Protein AF-A0A961F3W9-F1 (afdb_monomer)

Secondary structure (DSSP, 8-state):
-HHHHHHHHHHHHHHHHHHHHHHHHHHHHHHHTTT-TT-HHHHHHHHHHHHHHHHH-TT-

Mean predicted aligned error: 4.62 Å

pLDDT: mean 89.12, std 7.91, range [62.31, 96.56]

Foldseek 3Di:
DVVVVVVVVLVVVLVVLCVVCVVVLVVLCVVCVVPCPPCPVSVVSVVVSVVVSVVVDPPD

Radius of gyration: 14.66 Å; Cα contacts (8 Å, |Δi|>4): 14; chains: 1; bounding box: 34×18×40 Å

Structure (mmCIF, N/CA/C/O backbone):
data_AF-A0A961F3W9-F1
#
_entry.id   AF-A0A961F3W9-F1
#
loop_
_atom_site.group_PDB
_atom_site.id
_atom_site.type_symbol
_atom_site.label_atom_id
_atom_site.label_alt_id
_atom_site.label_comp_id
_atom_site.label_asym_id
_atom_site.label_entity_id
_atom_site.label_seq_id
_atom_site.pdbx_PDB_ins_code
_atom_site.Cartn_x
_atom_site.Cartn_y
_atom_site.Cartn_z
_atom_site.occupancy
_atom_site.B_iso_or_equiv
_atom_site.auth_seq_id
_atom_site.auth_comp_id
_atom_site.auth_asym_id
_atom_site.auth_atom_id
_atom_site.pdbx_PDB_model_num
ATOM 1 N N . MET A 1 1 ? 15.027 5.264 -24.535 1.00 63.97 1 MET A N 1
ATOM 2 C CA . MET A 1 1 ? 14.806 3.800 -24.475 1.00 63.97 1 MET A CA 1
ATOM 3 C C . MET A 1 1 ? 14.904 3.255 -23.046 1.00 63.97 1 MET A C 1
ATOM 5 O O . MET A 1 1 ? 13.981 2.574 -22.625 1.00 63.97 1 MET A O 1
ATOM 9 N N . LEU A 1 2 ? 15.945 3.583 -22.265 1.00 73.56 2 LEU A N 1
ATOM 10 C CA . LEU A 1 2 ? 16.060 3.131 -20.862 1.00 73.56 2 LEU A CA 1
ATOM 11 C C . LEU A 1 2 ? 14.982 3.719 -19.930 1.00 73.56 2 LEU A C 1
ATOM 13 O O . LEU A 1 2 ? 14.347 2.976 -19.190 1.00 73.56 2 LEU A O 1
ATOM 17 N N . ALA A 1 3 ? 14.706 5.025 -20.027 1.00 77.31 3 ALA A N 1
ATOM 18 C CA . ALA A 1 3 ? 13.683 5.688 -19.206 1.00 77.31 3 ALA A CA 1
ATOM 19 C C . ALA A 1 3 ? 12.267 5.121 -19.432 1.00 77.31 3 ALA A C 1
ATOM 21 O O . ALA A 1 3 ? 11.502 4.933 -18.490 1.00 77.31 3 ALA A O 1
ATOM 22 N N . THR A 1 4 ? 11.932 4.795 -20.683 1.00 79.25 4 THR A N 1
ATOM 23 C CA . THR A 1 4 ? 10.650 4.176 -21.041 1.00 79.25 4 THR A CA 1
ATOM 24 C C . THR A 1 4 ? 10.541 2.752 -20.500 1.00 79.25 4 THR A C 1
ATOM 26 O O . THR A 1 4 ? 9.511 2.412 -19.935 1.00 79.25 4 THR A O 1
ATOM 29 N N . ALA A 1 5 ? 11.608 1.947 -20.593 1.00 83.25 5 ALA A N 1
ATOM 30 C CA . ALA A 1 5 ? 11.621 0.589 -20.046 1.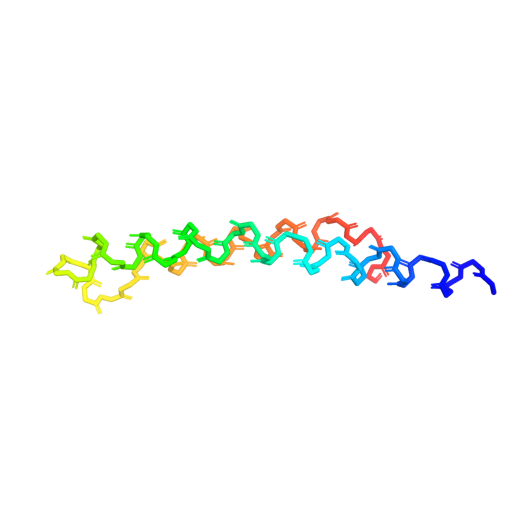00 83.25 5 ALA A CA 1
ATOM 31 C C . ALA A 1 5 ? 11.453 0.587 -18.516 1.00 83.25 5 ALA A C 1
ATOM 33 O O . ALA A 1 5 ? 10.656 -0.183 -17.985 1.00 83.25 5 ALA A O 1
ATOM 34 N N . TRP A 1 6 ? 12.139 1.501 -17.821 1.00 83.69 6 TRP A N 1
ATOM 35 C CA . TRP A 1 6 ? 11.992 1.689 -16.377 1.00 83.69 6 TRP A CA 1
ATOM 36 C C . TRP A 1 6 ? 10.565 2.084 -15.987 1.00 83.69 6 TRP A C 1
ATOM 38 O O . TRP A 1 6 ? 9.973 1.486 -15.091 1.00 83.69 6 TRP A O 1
ATOM 48 N N . SER A 1 7 ? 9.981 3.047 -16.708 1.00 86.50 7 SER A N 1
ATOM 49 C CA . SER A 1 7 ? 8.604 3.486 -16.478 1.00 86.50 7 SER A CA 1
ATOM 50 C C . SER A 1 7 ? 7.604 2.340 -16.652 1.00 86.50 7 SER A C 1
ATOM 52 O O . SER A 1 7 ? 6.749 2.143 -15.792 1.00 86.50 7 SER A O 1
ATOM 54 N N . THR A 1 8 ? 7.733 1.532 -17.710 1.00 88.19 8 THR A N 1
ATOM 55 C CA . THR A 1 8 ? 6.845 0.383 -17.940 1.00 88.19 8 THR A CA 1
ATOM 56 C C . THR A 1 8 ? 6.949 -0.659 -16.827 1.00 88.19 8 THR A C 1
ATOM 58 O O . THR A 1 8 ? 5.921 -1.128 -16.344 1.00 88.19 8 THR A O 1
ATOM 61 N N . VAL A 1 9 ? 8.166 -0.994 -16.381 1.00 89.38 9 VAL A N 1
ATOM 62 C CA . VAL A 1 9 ? 8.379 -1.940 -15.271 1.00 89.38 9 VAL A CA 1
ATOM 63 C C . VAL A 1 9 ? 7.770 -1.407 -13.977 1.00 89.38 9 VAL A C 1
ATOM 65 O O . VAL A 1 9 ? 7.087 -2.150 -13.275 1.00 89.38 9 VAL A O 1
ATOM 68 N N . PHE A 1 10 ? 7.958 -0.120 -13.681 1.00 88.62 10 PHE A N 1
ATOM 69 C CA . PHE A 1 10 ? 7.384 0.503 -12.493 1.00 88.62 10 PHE A CA 1
ATOM 70 C C . PHE A 1 10 ? 5.851 0.477 -12.509 1.00 88.62 10 PHE A C 1
ATOM 72 O O . PHE A 1 10 ? 5.240 0.042 -11.536 1.00 88.62 10 PHE A O 1
ATOM 79 N N . TRP A 1 11 ? 5.215 0.870 -13.617 1.00 89.75 11 TRP A N 1
ATOM 80 C CA . TRP A 1 11 ? 3.754 0.829 -13.747 1.00 89.75 11 TRP A CA 1
ATOM 81 C C . TRP A 1 11 ? 3.194 -0.594 -1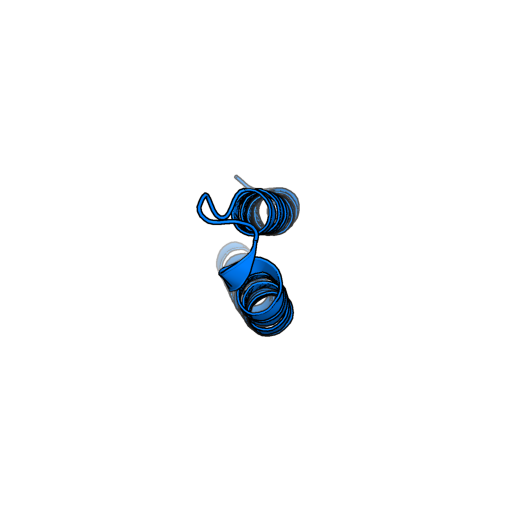3.677 1.00 89.75 11 TRP A C 1
ATOM 83 O O . TRP A 1 11 ? 2.143 -0.815 -13.074 1.00 89.75 11 TRP A O 1
ATOM 93 N N . PHE A 1 12 ? 3.908 -1.569 -14.242 1.00 93.06 12 PHE A N 1
ATOM 94 C CA . PHE A 1 12 ? 3.539 -2.975 -14.130 1.00 93.06 12 PHE A CA 1
ATOM 95 C C . PHE A 1 12 ? 3.609 -3.458 -12.675 1.00 93.06 12 PHE A C 1
ATOM 97 O O . PHE A 1 12 ? 2.631 -4.004 -12.165 1.00 93.06 12 PHE A O 1
ATOM 104 N N . LEU A 1 13 ? 4.720 -3.199 -11.977 1.00 91.38 13 LEU A N 1
ATOM 105 C CA . LEU A 1 13 ? 4.880 -3.531 -10.558 1.00 91.38 13 LEU A CA 1
ATOM 106 C C . LEU A 1 13 ? 3.824 -2.841 -9.692 1.00 91.38 13 LEU A C 1
ATOM 108 O O . LEU A 1 13 ? 3.225 -3.489 -8.839 1.00 91.38 13 LEU A O 1
ATOM 112 N N . TYR A 1 14 ? 3.548 -1.561 -9.945 1.00 92.88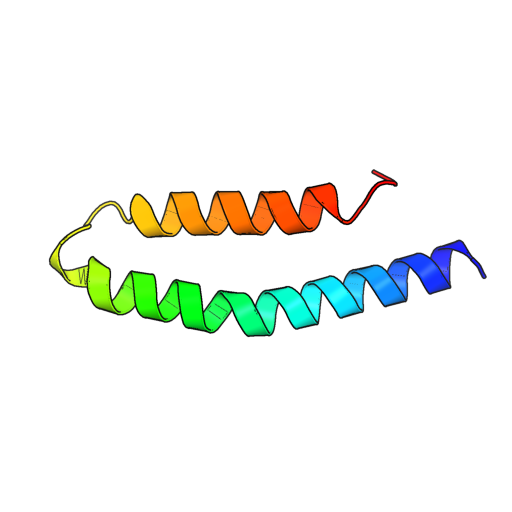 14 TYR A N 1
ATOM 113 C CA . TYR A 1 14 ? 2.485 -0.815 -9.277 1.00 92.88 14 TYR A CA 1
ATOM 114 C C . TYR A 1 14 ? 1.133 -1.521 -9.431 1.00 92.88 14 TYR A C 1
ATOM 116 O O . TYR A 1 14 ? 0.437 -1.738 -8.438 1.00 92.88 14 TYR A O 1
ATOM 124 N N . GLY A 1 15 ? 0.777 -1.930 -10.652 1.00 94.38 15 GLY A N 1
ATOM 125 C CA . GLY A 1 15 ? -0.456 -2.666 -10.927 1.00 94.38 15 GLY A CA 1
ATOM 126 C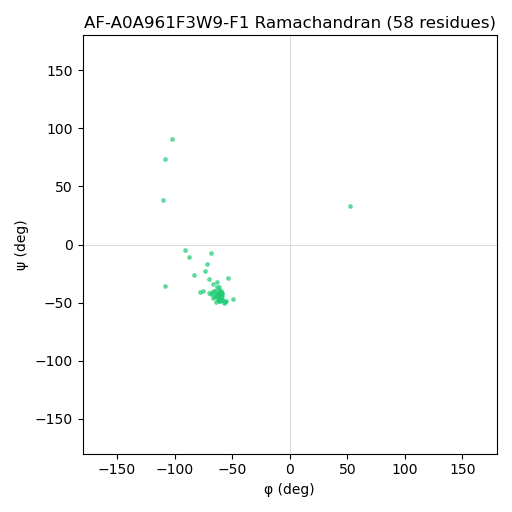 C . GLY A 1 15 ? -0.516 -4.006 -10.192 1.00 94.38 15 GLY A C 1
ATOM 127 O O . GLY A 1 15 ? -1.497 -4.284 -9.506 1.00 94.38 15 GLY A O 1
ATOM 128 N N . VAL A 1 16 ? 0.551 -4.806 -10.264 1.00 94.81 16 VAL A N 1
ATOM 129 C CA . VAL A 1 16 ? 0.640 -6.114 -9.591 1.00 94.81 16 VAL A CA 1
ATOM 130 C C . VAL A 1 16 ? 0.501 -5.969 -8.075 1.00 94.81 16 VAL A C 1
ATOM 132 O O . VAL A 1 16 ? -0.311 -6.655 -7.456 1.00 94.81 16 VAL A O 1
ATOM 135 N N . ILE A 1 17 ? 1.244 -5.041 -7.474 1.00 94.38 17 ILE A N 1
ATOM 136 C CA . ILE A 1 17 ? 1.201 -4.768 -6.034 1.00 94.38 17 ILE A CA 1
ATOM 137 C C . ILE A 1 17 ? -0.198 -4.297 -5.620 1.00 94.38 17 ILE A C 1
ATOM 139 O O . ILE A 1 17 ? -0.716 -4.740 -4.596 1.00 94.38 17 ILE A O 1
ATOM 143 N N . SER A 1 18 ? -0.836 -3.452 -6.433 1.00 93.69 18 SER A N 1
ATOM 144 C CA . SER A 1 18 ? -2.195 -2.967 -6.178 1.00 93.69 18 SER A CA 1
ATOM 145 C C . SER A 1 18 ? -3.225 -4.092 -6.202 1.00 93.69 18 SER A C 1
ATOM 147 O O . SER A 1 18 ? -4.053 -4.182 -5.298 1.00 93.69 18 SER A O 1
ATOM 149 N N . ILE A 1 19 ? -3.146 -4.985 -7.192 1.00 95.94 19 ILE A N 1
ATOM 150 C CA . ILE A 1 19 ? -4.038 -6.146 -7.315 1.00 95.94 19 ILE A CA 1
ATOM 151 C C . ILE A 1 19 ? -3.893 -7.086 -6.112 1.00 95.94 19 ILE A C 1
ATOM 153 O O . ILE A 1 19 ? -4.890 -7.635 -5.651 1.00 95.94 19 ILE A O 1
ATOM 157 N N . LEU A 1 20 ? -2.679 -7.254 -5.580 1.00 93.94 20 LEU A N 1
ATOM 158 C CA . LEU A 1 20 ? -2.421 -8.118 -4.425 1.00 93.94 20 LEU A CA 1
ATOM 159 C C . LEU A 1 20 ? -2.826 -7.481 -3.088 1.00 93.94 20 LEU A C 1
ATOM 161 O O . LEU A 1 20 ? -3.387 -8.159 -2.229 1.00 93.94 20 LEU A O 1
ATOM 165 N N . LEU A 1 21 ? -2.557 -6.189 -2.886 1.00 93.69 21 LEU A N 1
ATOM 166 C CA . LEU A 1 21 ? -2.820 -5.512 -1.610 1.00 93.69 21 LEU A CA 1
ATOM 167 C C . LEU A 1 21 ? -4.270 -5.046 -1.465 1.00 93.69 21 LEU A C 1
ATOM 169 O O . LEU A 1 21 ? -4.762 -4.963 -0.340 1.00 93.69 21 LEU A O 1
ATOM 173 N N . PHE A 1 22 ? -4.980 -4.787 -2.564 1.00 94.75 22 PHE A N 1
ATOM 174 C CA . PHE A 1 22 ? -6.392 -4.409 -2.528 1.00 94.75 22 PHE A CA 1
ATOM 175 C C . PHE A 1 22 ? -7.300 -5.432 -1.817 1.00 94.75 22 PHE A C 1
ATOM 177 O O . PHE A 1 22 ? -8.034 -5.020 -0.916 1.00 94.75 22 PHE A O 1
ATOM 184 N N . PRO A 1 23 ? -7.269 -6.747 -2.123 1.00 96.56 23 PRO A N 1
ATOM 185 C CA . PRO A 1 23 ? -8.089 -7.721 -1.404 1.00 96.56 23 PRO A CA 1
ATOM 186 C C . PRO A 1 23 ? -7.716 -7.800 0.080 1.00 96.56 23 PRO A C 1
ATOM 188 O O . PRO A 1 23 ? -8.596 -7.973 0.917 1.00 96.56 23 PRO A O 1
ATOM 191 N N . ILE A 1 24 ? -6.443 -7.593 0.433 1.00 95.12 24 ILE A N 1
ATOM 192 C CA . ILE A 1 24 ? -6.005 -7.537 1.834 1.00 95.12 24 ILE A CA 1
ATOM 193 C C . ILE A 1 24 ? -6.598 -6.302 2.529 1.00 95.12 24 ILE A C 1
ATOM 195 O O . ILE A 1 24 ? -7.166 -6.429 3.612 1.00 95.12 24 ILE A O 1
ATOM 199 N N . ALA A 1 25 ? -6.544 -5.125 1.896 1.00 94.56 25 ALA A N 1
ATOM 200 C CA . ALA A 1 25 ? -7.189 -3.913 2.403 1.00 94.56 25 ALA A CA 1
ATOM 201 C C . ALA A 1 25 ? -8.702 -4.106 2.571 1.00 94.56 25 ALA A C 1
ATOM 203 O O . ALA A 1 25 ? -9.272 -3.698 3.582 1.00 94.56 25 ALA A O 1
ATOM 204 N N . PHE A 1 26 ? -9.349 -4.755 1.601 1.00 95.56 26 PHE A N 1
ATOM 205 C CA . PHE A 1 26 ? -10.774 -5.052 1.646 1.00 95.56 26 PHE A CA 1
ATOM 206 C C . PHE A 1 26 ? -11.122 -6.000 2.796 1.00 95.56 26 PHE A C 1
ATOM 208 O O . PHE A 1 26 ? -12.074 -5.738 3.523 1.00 95.56 26 PHE A O 1
ATOM 215 N N . LEU A 1 27 ? -10.331 -7.053 3.020 1.00 95.00 27 LEU A N 1
ATOM 216 C CA . LEU A 1 27 ? -10.508 -7.964 4.153 1.00 95.00 27 LEU A CA 1
ATOM 217 C C . LEU A 1 27 ? -10.304 -7.252 5.492 1.00 95.00 27 LEU A C 1
ATOM 219 O O . LEU A 1 27 ? -11.125 -7.409 6.394 1.00 95.00 27 LEU A O 1
ATOM 223 N N . ILE A 1 28 ? -9.258 -6.426 5.613 1.00 93.88 28 ILE A N 1
ATOM 224 C CA . ILE A 1 28 ? -9.035 -5.595 6.803 1.00 93.88 28 ILE A CA 1
ATOM 225 C C . ILE A 1 28 ? -10.255 -4.716 7.041 1.00 93.88 28 ILE A C 1
ATOM 227 O O . ILE A 1 28 ? -10.767 -4.683 8.157 1.00 93.88 28 ILE A O 1
ATOM 231 N N . TRP A 1 29 ? -10.753 -4.035 6.009 1.00 94.50 29 TRP A N 1
ATOM 232 C CA . TRP A 1 29 ? -11.940 -3.200 6.125 1.00 94.50 29 TRP A CA 1
ATOM 233 C C . TRP A 1 29 ? -13.161 -4.019 6.539 1.00 94.50 29 TRP A C 1
ATOM 235 O O . TRP A 1 29 ? -13.824 -3.634 7.488 1.00 94.50 29 TRP A O 1
ATOM 245 N N . LEU A 1 30 ? -13.424 -5.163 5.907 1.00 95.19 30 LEU A N 1
ATOM 246 C CA . LEU A 1 30 ? -14.587 -6.005 6.190 1.00 95.19 30 LEU A CA 1
ATOM 247 C C . LEU A 1 30 ? -14.597 -6.496 7.647 1.00 95.19 30 LEU A C 1
ATOM 249 O O . LEU A 1 30 ? -15.631 -6.452 8.309 1.00 95.19 30 LEU A O 1
ATOM 253 N N . ILE A 1 31 ? -13.437 -6.917 8.155 1.00 94.06 31 ILE A N 1
ATOM 254 C CA . ILE A 1 31 ? -13.274 -7.429 9.522 1.00 94.06 31 ILE A CA 1
ATOM 255 C C . ILE A 1 31 ? -13.303 -6.289 10.545 1.00 94.06 31 ILE A C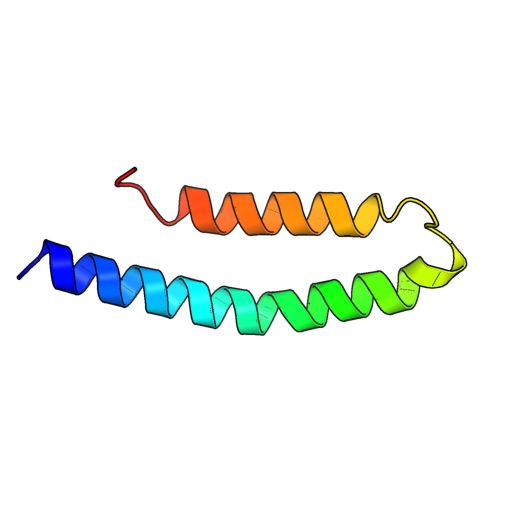 1
ATOM 257 O O . ILE A 1 31 ? -13.888 -6.426 11.619 1.00 94.0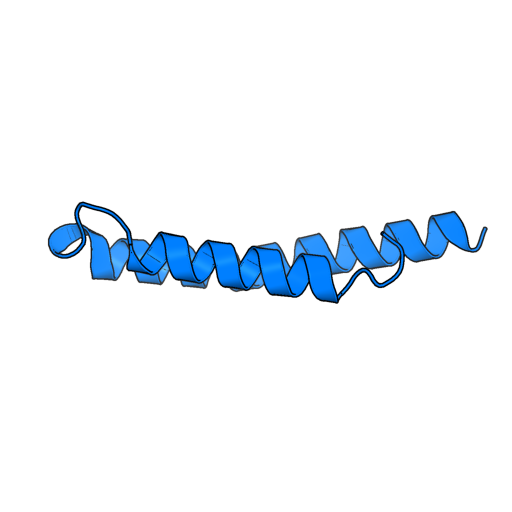6 31 ILE A O 1
ATOM 261 N N . THR A 1 32 ? -12.670 -5.156 10.231 1.00 93.19 32 THR A N 1
ATOM 262 C CA . THR A 1 32 ? -12.574 -4.019 11.157 1.00 93.19 32 THR A CA 1
ATOM 263 C C . THR A 1 32 ? -13.764 -3.065 11.062 1.00 93.19 32 THR A C 1
ATOM 265 O O . THR A 1 32 ? -13.936 -2.257 11.965 1.00 93.19 32 THR A O 1
ATOM 268 N N . TYR A 1 33 ? -14.642 -3.186 10.059 1.00 90.81 33 TYR A N 1
ATOM 269 C CA . TYR A 1 33 ? -15.824 -2.337 9.862 1.00 90.81 33 TYR A CA 1
ATOM 270 C C . TYR A 1 33 ? -16.698 -2.164 11.119 1.00 90.81 33 TYR A C 1
ATOM 272 O O . TYR A 1 33 ? -17.032 -1.020 11.440 1.00 90.81 33 TYR A O 1
ATOM 280 N N . PRO A 1 34 ? -17.051 -3.229 11.873 1.00 88.25 34 PRO A N 1
ATOM 281 C CA . PRO A 1 34 ? -17.863 -3.074 13.081 1.00 88.25 34 PRO A CA 1
ATOM 282 C C . PRO A 1 34 ? -17.109 -2.470 14.281 1.00 88.25 34 PRO A C 1
ATOM 284 O O . PRO A 1 34 ? -17.753 -1.904 15.163 1.00 88.25 34 PRO A O 1
ATOM 287 N N . PHE A 1 35 ? -15.773 -2.555 14.330 1.00 87.94 35 PHE A N 1
ATOM 288 C CA . PHE A 1 35 ? -14.974 -2.200 15.517 1.00 87.94 35 PHE A CA 1
ATOM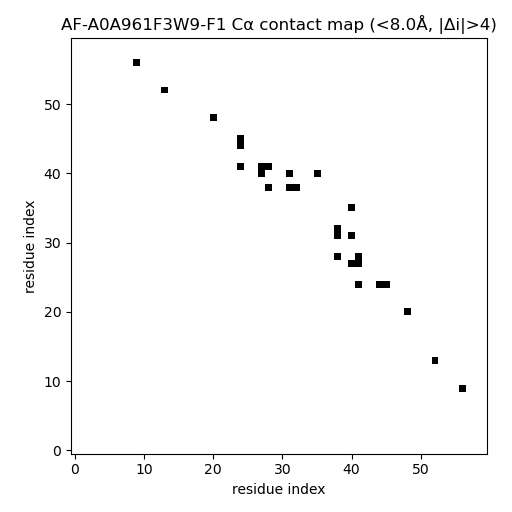 289 C C . PHE A 1 35 ? -14.164 -0.902 15.358 1.00 87.94 35 PHE A C 1
ATOM 291 O O . PHE A 1 35 ? -14.022 -0.130 16.304 1.00 87.94 35 PHE A O 1
ATOM 298 N N . ASP A 1 36 ? -13.651 -0.623 14.163 1.00 86.50 36 ASP A N 1
ATOM 299 C CA . ASP A 1 36 ? -12.762 0.496 13.855 1.00 86.50 36 ASP A CA 1
ATOM 300 C C . ASP A 1 36 ? -13.497 1.563 13.030 1.00 86.50 36 ASP A C 1
ATOM 302 O O . ASP A 1 36 ? -13.261 1.753 11.834 1.00 86.50 36 ASP A O 1
ATOM 306 N N . ARG A 1 37 ? -14.391 2.316 13.690 1.00 83.94 37 ARG A N 1
ATOM 307 C CA . ARG A 1 37 ? -15.122 3.444 13.072 1.00 83.94 37 ARG A CA 1
ATOM 308 C C . ARG A 1 37 ? -14.203 4.478 12.415 1.00 83.94 37 ARG A C 1
ATOM 310 O O . ARG A 1 37 ? -14.627 5.158 11.484 1.00 83.94 37 ARG A O 1
ATOM 317 N N . ARG A 1 38 ? -12.971 4.627 12.914 1.00 91.00 38 ARG A N 1
ATOM 318 C CA . ARG A 1 38 ? -11.986 5.595 12.406 1.00 91.00 38 ARG A CA 1
ATOM 319 C C . ARG A 1 38 ? -11.090 5.011 11.310 1.00 91.00 38 ARG A C 1
ATOM 321 O O . ARG A 1 38 ? -10.312 5.764 10.733 1.00 91.00 38 ARG A O 1
ATOM 328 N N . ARG A 1 39 ? -11.213 3.712 10.999 1.00 91.50 39 ARG A N 1
ATOM 329 C CA . ARG A 1 39 ? -10.414 2.988 9.995 1.00 91.50 39 ARG A CA 1
ATOM 330 C C . ARG A 1 39 ? -8.906 3.171 10.202 1.00 91.50 39 ARG A C 1
ATOM 332 O O . ARG A 1 39 ? -8.149 3.226 9.234 1.00 91.50 39 ARG A O 1
ATOM 339 N N . VAL A 1 40 ? -8.458 3.295 11.453 1.00 93.25 40 VAL A N 1
ATOM 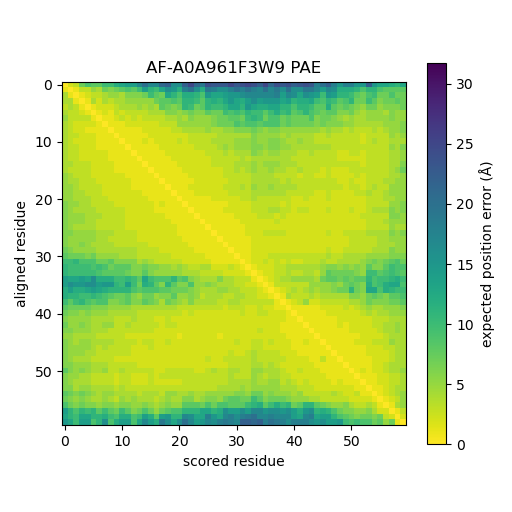340 C CA . VAL A 1 40 ? -7.046 3.525 11.799 1.00 93.25 40 VAL A CA 1
ATOM 341 C C . VAL A 1 40 ? -6.175 2.386 11.280 1.00 93.25 40 VAL A C 1
ATOM 343 O O . VAL A 1 40 ? -5.085 2.628 10.760 1.00 93.25 40 VAL A O 1
ATOM 346 N N . LEU A 1 41 ? -6.654 1.147 11.391 1.00 91.25 41 LEU A N 1
ATOM 347 C CA . LEU A 1 41 ? -5.905 -0.036 10.974 1.00 91.25 41 LEU A CA 1
ATOM 348 C C . LEU A 1 41 ? -5.777 -0.100 9.447 1.00 91.25 41 LEU A C 1
ATOM 350 O O . LEU A 1 41 ? -4.686 -0.328 8.922 1.00 91.25 41 LEU A O 1
ATOM 354 N N . LEU A 1 42 ? -6.864 0.220 8.739 1.00 93.81 42 LEU A N 1
ATOM 355 C CA . LEU A 1 42 ? -6.866 0.357 7.284 1.00 93.81 42 LEU A CA 1
ATOM 356 C C . LEU A 1 42 ? -5.932 1.487 6.825 1.00 93.81 42 LEU A C 1
ATOM 358 O O . LEU A 1 42 ? -5.162 1.298 5.889 1.00 93.81 42 LEU A O 1
ATOM 362 N N . HIS A 1 43 ? -5.945 2.634 7.512 1.00 94.56 43 HIS A N 1
ATOM 363 C CA . HIS A 1 43 ? -5.073 3.764 7.192 1.00 94.56 43 HIS A CA 1
ATOM 364 C C . HIS A 1 43 ? -3.591 3.391 7.327 1.00 94.56 43 HIS A C 1
ATOM 366 O O . HIS A 1 43 ? -2.809 3.615 6.402 1.00 94.56 43 HIS A O 1
ATOM 372 N N . LYS A 1 44 ? -3.205 2.748 8.437 1.00 94.81 44 LYS A N 1
ATOM 373 C CA . LYS A 1 44 ? -1.829 2.263 8.634 1.00 94.81 44 LYS A CA 1
ATOM 374 C C . LYS A 1 44 ? -1.407 1.280 7.542 1.00 94.81 44 LYS A C 1
ATOM 376 O O . LYS A 1 44 ? -0.295 1.394 7.032 1.00 94.81 44 LYS A O 1
ATOM 381 N N . PHE A 1 45 ? -2.296 0.368 7.148 1.00 94.94 45 PHE A N 1
ATOM 382 C CA . PHE A 1 45 ? -2.044 -0.551 6.040 1.00 94.94 45 PHE A CA 1
ATOM 383 C C . PHE A 1 45 ? -1.826 0.190 4.713 1.00 94.94 45 PHE A C 1
ATOM 385 O O . PHE A 1 45 ? -0.866 -0.089 4.001 1.00 94.94 45 PHE A O 1
ATOM 392 N N . THR A 1 46 ? -2.658 1.185 4.395 1.00 93.75 46 THR A N 1
ATOM 393 C CA . THR A 1 46 ? -2.493 1.976 3.165 1.00 93.75 46 THR A CA 1
ATOM 394 C C . THR A 1 46 ? -1.226 2.836 3.170 1.00 93.75 46 THR A C 1
ATOM 396 O O . THR A 1 46 ? -0.590 2.974 2.130 1.00 93.75 46 THR A O 1
ATOM 399 N N . CYS A 1 47 ? -0.798 3.355 4.327 1.00 94.94 47 CYS A N 1
ATOM 400 C CA . CYS A 1 47 ? 0.486 4.052 4.454 1.00 94.94 47 CYS A CA 1
ATOM 401 C C . CYS A 1 47 ? 1.669 3.101 4.233 1.00 94.94 47 CYS A C 1
ATOM 403 O O . CYS A 1 47 ? 2.630 3.464 3.561 1.00 94.94 47 CYS A O 1
ATOM 405 N N . PHE A 1 48 ? 1.587 1.871 4.750 1.00 94.62 48 PHE A N 1
ATOM 406 C CA . PHE A 1 48 ? 2.580 0.831 4.479 1.00 94.62 48 PHE A CA 1
ATOM 407 C C . PHE A 1 48 ? 2.632 0.467 2.987 1.00 94.62 48 PHE A C 1
ATOM 409 O O . PHE A 1 48 ? 3.714 0.404 2.407 1.00 94.62 48 PHE A O 1
ATOM 416 N N . TRP A 1 49 ? 1.473 0.314 2.341 1.00 94.56 49 TRP A N 1
ATOM 417 C CA . TRP A 1 49 ? 1.376 0.085 0.898 1.00 94.56 49 TRP A CA 1
ATOM 418 C C . TRP A 1 49 ? 2.022 1.222 0.092 1.00 94.56 49 TRP A C 1
ATOM 420 O O . TRP A 1 49 ? 2.857 0.961 -0.775 1.00 94.56 49 TRP A O 1
ATOM 430 N N . ALA A 1 50 ? 1.712 2.480 0.414 1.00 92.00 50 ALA A N 1
ATOM 431 C CA . ALA A 1 50 ? 2.358 3.630 -0.215 1.00 92.00 50 ALA A CA 1
ATOM 432 C C . ALA A 1 50 ? 3.881 3.625 0.010 1.00 92.00 50 ALA A C 1
ATOM 434 O O . ALA A 1 50 ? 4.634 3.893 -0.920 1.00 92.00 50 ALA A O 1
ATOM 435 N N . GLY A 1 51 ? 4.345 3.249 1.207 1.00 91.94 51 GLY A N 1
ATOM 436 C CA . GLY A 1 51 ? 5.768 3.096 1.517 1.00 91.94 51 GLY A CA 1
ATOM 437 C C . GLY A 1 51 ? 6.479 2.076 0.622 1.00 91.94 51 GLY A C 1
ATOM 438 O O . GLY A 1 51 ? 7.534 2.393 0.079 1.00 91.94 51 GLY A O 1
ATOM 439 N N . ILE A 1 52 ? 5.881 0.897 0.400 1.00 90.38 52 ILE A N 1
ATOM 440 C CA . ILE A 1 52 ? 6.418 -0.131 -0.512 1.00 90.38 52 ILE A CA 1
ATOM 441 C C . ILE A 1 52 ? 6.615 0.441 -1.919 1.00 90.38 52 ILE A C 1
ATOM 443 O O . ILE A 1 52 ? 7.683 0.289 -2.510 1.00 90.38 52 ILE A O 1
ATOM 447 N N . LEU A 1 53 ? 5.588 1.107 -2.450 1.00 89.38 53 LEU A N 1
ATOM 448 C CA . LEU A 1 53 ? 5.624 1.675 -3.797 1.00 89.38 53 LEU A CA 1
ATOM 449 C C . LEU A 1 53 ? 6.671 2.789 -3.918 1.00 89.38 53 LEU A C 1
ATOM 451 O O . LEU A 1 53 ? 7.389 2.848 -4.914 1.00 89.38 53 LEU A O 1
ATOM 455 N N . THR A 1 54 ? 6.794 3.634 -2.894 1.00 88.38 54 THR A N 1
ATOM 456 C CA . THR A 1 54 ? 7.789 4.709 -2.850 1.00 88.38 54 THR A CA 1
ATOM 457 C C . THR A 1 54 ? 9.212 4.163 -2.759 1.00 88.38 54 THR A C 1
ATOM 459 O O . THR A 1 54 ? 10.086 4.675 -3.450 1.00 88.38 54 THR A O 1
ATOM 462 N N . TRP A 1 55 ? 9.457 3.117 -1.963 1.00 85.44 55 TRP A N 1
ATOM 463 C CA . TRP A 1 55 ? 10.783 2.494 -1.830 1.00 85.44 55 TRP A CA 1
ATOM 464 C C . TRP A 1 55 ? 11.220 1.727 -3.080 1.00 85.44 55 TRP A C 1
ATOM 466 O O . TRP A 1 55 ? 12.411 1.651 -3.368 1.00 85.44 55 TRP A O 1
ATOM 476 N N . LEU A 1 56 ? 10.271 1.176 -3.839 1.00 83.75 56 LEU A N 1
ATOM 477 C CA . LEU A 1 56 ? 10.550 0.472 -5.094 1.00 83.75 56 LEU A CA 1
ATOM 478 C C . LEU A 1 56 ? 10.972 1.396 -6.237 1.00 83.75 56 LEU A C 1
ATOM 480 O O . LEU A 1 56 ? 11.525 0.907 -7.221 1.00 83.75 56 LEU A O 1
ATOM 484 N N . ASN A 1 57 ? 10.733 2.705 -6.125 1.00 81.94 57 ASN A N 1
ATOM 485 C CA . ASN A 1 57 ? 11.234 3.679 -7.083 1.00 81.94 57 ASN A CA 1
ATOM 486 C C . ASN A 1 57 ? 12.466 4.409 -6.519 1.00 81.94 57 ASN A C 1
ATOM 488 O O . ASN A 1 57 ? 12.316 5.443 -5.880 1.00 81.94 57 ASN A O 1
ATOM 492 N N . PRO A 1 58 ? 13.694 3.924 -6.755 1.00 71.12 58 PRO A N 1
ATOM 493 C CA . PRO A 1 58 ? 14.915 4.630 -6.366 1.00 71.12 58 PRO A CA 1
ATOM 494 C C . PRO A 1 58 ? 15.173 5.926 -7.157 1.00 71.12 58 PRO A C 1
ATOM 496 O O . PRO A 1 58 ? 16.108 6.647 -6.824 1.00 71.12 58 PRO A O 1
ATOM 499 N N . CYS A 1 59 ? 14.391 6.219 -8.203 1.00 66.38 59 CYS A N 1
ATOM 500 C CA . CYS A 1 59 ? 14.597 7.348 -9.117 1.00 66.38 59 CYS A CA 1
ATOM 501 C C . CYS A 1 59 ? 13.537 8.453 -8.965 1.00 66.38 59 CYS A C 1
ATOM 503 O O . CYS A 1 59 ? 13.085 8.993 -9.976 1.00 66.38 59 CYS A O 1
ATOM 505 N N . TRP A 1 60 ? 13.109 8.752 -7.734 1.00 62.31 60 TRP A N 1
ATOM 506 C CA . TRP A 1 60 ? 12.367 9.993 -7.467 1.00 62.31 60 TRP A CA 1
ATOM 507 C C . TRP A 1 60 ? 13.171 11.232 -7.866 1.00 62.31 60 TRP A C 1
ATOM 509 O O . TRP A 1 60 ? 14.415 11.203 -7.720 1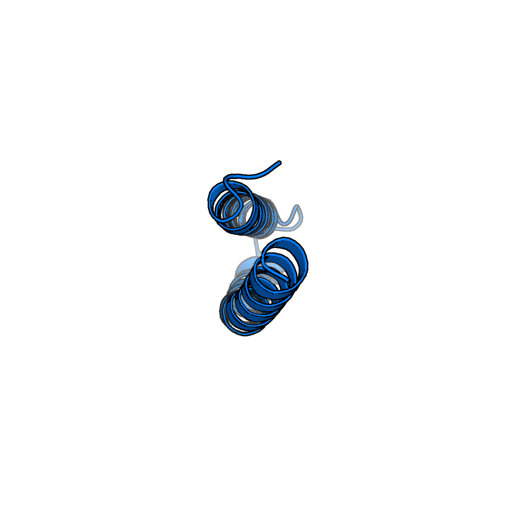.00 62.31 60 TRP A O 1
#

Solvent-accessible surface area (backbone atoms only — not comparable to full-atom values): 3502 Å² total; per-residue (Å²): 113,69,68,57,53,51,49,52,53,50,55,49,49,51,50,53,51,48,66,61,46,46,60,53,51,48,49,49,42,67,70,34,53,89,76,39,86,80,40,58,68,51,50,54,51,52,52,51,52,52,47,53,58,54,66,72,46,87,79,120

Sequence (60 aa):
MLATAWSTVFWFLYGVISILLFPIAFLIWLITYPFDRRRVLLHKFTCFWAGILTWLNPCW